Protein AF-A0A1M5BMM5-F1 (afdb_monomer_lite)

Foldseek 3Di:
DADPPVLVVLQPDPQVVLVVLCVVPVVLADVQFKDFDDPVRVVVNCVVVPDDPPDDDPGTHMDGDLVNLVSVCVRDPDPSNVVSSVVVNVVVVVVVVVVVVVVVVVVVVVVVVVVVVVVD

Sequence (120 aa):
MSCLILILQLYQVETKNLKRAVKRNIDRFPPDFMFEMTADEWEMLRCNFGTSNWGGIRYMPFVFTEQGIAQLSSVLNSPLAIQVNISIIRAFVTQRKYALGYAELNNKLEAFMINQYAIQ

pLDDT: mean 70.82, std 14.74, range [27.03, 89.81]

Structure (mmCIF, N/CA/C/O backbone):
data_AF-A0A1M5BMM5-F1
#
_entry.id   AF-A0A1M5BMM5-F1
#
loop_
_atom_site.group_PDB
_atom_site.id
_atom_site.type_symbol
_atom_site.label_atom_id
_atom_site.label_alt_id
_atom_site.label_comp_id
_atom_site.label_asym_id
_atom_site.label_entity_id
_atom_site.label_seq_id
_atom_site.pdbx_PDB_ins_code
_atom_site.Cartn_x
_atom_site.Cartn_y
_atom_site.Cartn_z
_atom_site.occupancy
_atom_site.B_iso_or_equiv
_atom_site.auth_seq_id
_atom_site.auth_comp_id
_atom_site.auth_asym_id
_atom_site.auth_atom_id
_atom_site.pdbx_PDB_model_num
ATOM 1 N N . MET A 1 1 ? -11.015 8.996 -12.776 1.00 32.75 1 MET A N 1
ATOM 2 C CA . MET A 1 1 ? -10.100 7.887 -12.430 1.00 32.75 1 MET A CA 1
ATOM 3 C C . MET A 1 1 ? -8.902 7.938 -13.381 1.00 32.75 1 MET A C 1
ATOM 5 O O . MET A 1 1 ? -8.726 7.055 -14.197 1.00 32.75 1 MET A O 1
ATOM 9 N N . SER A 1 2 ? -8.210 9.066 -13.546 1.00 27.03 2 SER A N 1
ATOM 10 C CA . SER A 1 2 ? -7.321 9.759 -12.591 1.00 27.03 2 SER A CA 1
ATOM 11 C C . SER A 1 2 ? -6.114 8.882 -12.233 1.00 27.03 2 SER A C 1
ATOM 13 O O . SER A 1 2 ? -6.297 7.882 -11.550 1.00 27.03 2 SER A O 1
ATOM 15 N N . CYS A 1 3 ? -4.923 9.250 -12.732 1.00 35.19 3 CYS A N 1
ATOM 16 C CA . CYS A 1 3 ? -3.655 8.509 -12.660 1.00 35.19 3 CYS A CA 1
ATOM 17 C C . CYS A 1 3 ? -3.520 7.560 -11.477 1.00 35.19 3 CYS A C 1
ATOM 19 O O . CYS A 1 3 ? -3.297 7.983 -10.341 1.00 35.19 3 CYS A O 1
ATOM 21 N N . LEU A 1 4 ? -3.460 6.270 -11.779 1.00 37.38 4 LEU A N 1
ATOM 22 C CA . LEU A 1 4 ? -3.001 5.231 -10.863 1.00 37.38 4 LEU A CA 1
ATOM 23 C C . LEU A 1 4 ? -1.458 5.245 -10.712 1.00 37.38 4 LEU A C 1
ATOM 25 O O . LEU A 1 4 ? -0.810 4.208 -10.672 1.00 37.38 4 LEU A O 1
ATOM 29 N N . ILE A 1 5 ? -0.854 6.438 -10.612 1.00 40.41 5 ILE A N 1
ATOM 30 C CA . ILE A 1 5 ? 0.544 6.648 -10.177 1.00 40.41 5 ILE A CA 1
ATOM 31 C C . ILE A 1 5 ? 0.615 6.845 -8.649 1.00 40.41 5 ILE A C 1
ATOM 33 O O . ILE A 1 5 ? 1.688 6.766 -8.050 1.00 40.41 5 ILE A O 1
ATOM 37 N N . LEU A 1 6 ? -0.533 7.033 -7.986 1.00 42.06 6 LEU A N 1
ATOM 38 C CA . LEU A 1 6 ? -0.594 7.477 -6.593 1.00 42.06 6 LEU A CA 1
ATOM 39 C C . LEU A 1 6 ? 0.118 6.538 -5.606 1.00 42.06 6 LEU A C 1
ATOM 41 O O . LEU A 1 6 ? 0.692 6.994 -4.621 1.00 42.06 6 LEU A O 1
ATOM 45 N N . ILE A 1 7 ? 0.136 5.234 -5.880 1.00 50.44 7 ILE A N 1
ATOM 46 C CA . ILE A 1 7 ? 0.717 4.260 -4.954 1.00 50.44 7 ILE A CA 1
ATOM 47 C C . ILE A 1 7 ? 2.255 4.357 -4.946 1.00 50.44 7 ILE A C 1
ATOM 49 O O . ILE A 1 7 ? 2.863 4.311 -3.882 1.00 50.44 7 ILE A O 1
ATOM 53 N N . LEU A 1 8 ? 2.906 4.579 -6.096 1.00 47.53 8 LEU A N 1
ATOM 54 C CA . LEU A 1 8 ? 4.375 4.627 -6.190 1.00 47.53 8 LEU A CA 1
ATOM 55 C C . LEU A 1 8 ? 4.990 5.854 -5.497 1.00 47.53 8 LEU A C 1
ATOM 57 O O . LEU A 1 8 ? 6.056 5.734 -4.895 1.00 47.53 8 LEU A O 1
ATOM 61 N N . GLN A 1 9 ? 4.330 7.016 -5.555 1.00 48.56 9 GLN A N 1
ATOM 62 C CA . GLN A 1 9 ? 4.791 8.221 -4.848 1.00 48.56 9 GLN A CA 1
ATOM 63 C C . GLN A 1 9 ? 4.650 8.096 -3.328 1.00 48.56 9 GLN A C 1
ATOM 65 O O . GLN A 1 9 ? 5.485 8.629 -2.599 1.00 48.56 9 GLN A O 1
ATOM 70 N N . LEU A 1 10 ? 3.640 7.361 -2.847 1.00 50.19 10 LEU A N 1
ATOM 71 C CA . LEU A 1 10 ? 3.434 7.131 -1.415 1.00 50.19 10 LEU A CA 1
ATOM 72 C C . LEU A 1 10 ? 4.572 6.318 -0.788 1.00 50.19 10 LEU A C 1
ATOM 74 O O . LEU A 1 10 ? 4.912 6.545 0.369 1.00 50.19 10 LEU A O 1
ATOM 78 N N . TYR A 1 11 ? 5.191 5.407 -1.544 1.00 52.22 11 TYR A N 1
ATOM 79 C CA . TYR A 1 11 ? 6.194 4.491 -1.006 1.00 52.22 11 TYR A CA 1
ATOM 80 C C . TYR A 1 11 ? 7.552 5.117 -0.691 1.00 52.22 11 TYR A C 1
ATOM 82 O O . TYR A 1 11 ? 8.247 4.575 0.162 1.00 52.22 11 TYR A O 1
ATOM 90 N N . GLN A 1 12 ? 7.968 6.205 -1.352 1.00 51.03 12 GLN A N 1
ATOM 91 C CA . GLN A 1 12 ? 9.364 6.699 -1.312 1.00 51.03 12 GLN A CA 1
ATOM 92 C C . GLN A 1 12 ? 10.429 5.585 -1.487 1.00 51.03 12 GLN A C 1
ATOM 94 O O . GLN A 1 12 ? 11.603 5.770 -1.177 1.00 51.03 12 GLN A O 1
ATOM 99 N N . VAL A 1 13 ? 10.037 4.407 -1.983 1.00 54.41 13 VAL A N 1
ATOM 100 C CA . VAL A 1 13 ? 10.926 3.285 -2.268 1.00 54.41 13 VAL A CA 1
ATOM 101 C C . VAL A 1 13 ? 11.230 3.340 -3.753 1.00 54.41 13 VAL A C 1
ATOM 103 O O . VAL A 1 13 ? 10.328 3.526 -4.570 1.00 54.41 13 VAL A O 1
ATOM 106 N N . GLU A 1 14 ? 12.495 3.143 -4.122 1.00 59.28 14 GLU A N 1
ATOM 107 C CA . GLU A 1 14 ? 12.873 3.012 -5.526 1.00 59.28 14 GLU A CA 1
ATOM 108 C C . GLU A 1 14 ? 11.996 1.955 -6.216 1.00 59.28 14 GLU A C 1
ATOM 110 O O . GLU A 1 14 ? 11.971 0.779 -5.833 1.00 59.28 14 GLU A O 1
ATOM 115 N N . THR A 1 15 ? 11.306 2.371 -7.277 1.00 62.66 15 THR A N 1
ATOM 116 C CA . THR A 1 15 ? 10.372 1.554 -8.075 1.00 62.66 15 THR A CA 1
ATOM 117 C C . THR A 1 15 ? 10.998 0.243 -8.555 1.00 62.66 15 THR A C 1
ATOM 119 O O . THR A 1 15 ? 10.345 -0.800 -8.637 1.00 62.66 15 THR A O 1
ATOM 122 N N . LYS A 1 16 ? 12.311 0.271 -8.796 1.00 67.06 16 LYS A N 1
ATOM 123 C CA . LYS A 1 16 ? 13.131 -0.881 -9.168 1.00 67.06 16 LYS A CA 1
ATOM 124 C C . LYS A 1 16 ? 13.216 -1.936 -8.059 1.00 67.06 16 LYS A C 1
ATOM 126 O O . LYS A 1 16 ? 13.141 -3.129 -8.357 1.00 67.06 16 LYS A O 1
ATOM 131 N N . ASN A 1 17 ? 13.350 -1.522 -6.800 1.00 73.88 17 ASN A N 1
ATOM 132 C CA . ASN A 1 17 ? 13.469 -2.436 -5.662 1.00 73.88 17 ASN A CA 1
ATOM 133 C C . ASN A 1 17 ? 12.127 -3.093 -5.346 1.00 73.88 17 ASN A C 1
ATOM 135 O O . ASN A 1 17 ? 12.089 -4.306 -5.146 1.00 73.88 17 ASN A O 1
ATOM 139 N N . LEU A 1 18 ? 11.032 -2.330 -5.418 1.00 76.00 18 LEU A N 1
ATOM 140 C CA . LEU A 1 18 ? 9.675 -2.861 -5.292 1.00 76.00 18 LEU A CA 1
ATOM 141 C C . LEU A 1 18 ? 9.392 -3.919 -6.368 1.00 76.00 18 LEU A C 1
ATOM 143 O O . LEU A 1 18 ? 9.064 -5.059 -6.044 1.00 76.00 18 LEU A O 1
ATOM 147 N N . LYS A 1 19 ? 9.615 -3.584 -7.649 1.00 79.56 19 LYS A N 1
ATOM 148 C CA . LYS A 1 19 ? 9.394 -4.520 -8.763 1.00 79.56 19 LYS A CA 1
ATOM 149 C C . LYS A 1 19 ? 10.249 -5.783 -8.623 1.00 79.56 19 LYS A C 1
ATOM 151 O O . LYS A 1 19 ? 9.772 -6.887 -8.882 1.00 79.56 19 LYS A O 1
ATOM 156 N N . ARG A 1 20 ? 11.503 -5.648 -8.177 1.00 83.56 20 ARG A N 1
ATOM 157 C CA . ARG A 1 20 ? 12.401 -6.787 -7.929 1.00 83.56 20 ARG A CA 1
ATOM 158 C C . ARG A 1 20 ? 11.928 -7.662 -6.767 1.00 83.56 20 ARG A C 1
ATOM 160 O O . ARG A 1 20 ? 12.025 -8.881 -6.864 1.00 83.56 20 ARG A O 1
ATOM 167 N N . ALA A 1 21 ? 11.450 -7.061 -5.681 1.00 84.25 21 ALA A N 1
ATOM 168 C CA . ALA A 1 21 ? 10.979 -7.785 -4.506 1.00 84.25 21 ALA A CA 1
ATOM 169 C C . ALA A 1 21 ? 9.693 -8.573 -4.801 1.00 84.25 21 ALA A C 1
ATOM 171 O O . ALA A 1 21 ? 9.597 -9.736 -4.417 1.00 84.25 21 ALA A O 1
ATOM 172 N N . VAL A 1 22 ? 8.771 -7.980 -5.565 1.00 85.31 22 VAL A N 1
ATOM 173 C CA . VAL A 1 22 ? 7.544 -8.637 -6.044 1.00 85.31 22 VAL A CA 1
ATOM 174 C C . VAL A 1 22 ? 7.877 -9.805 -6.968 1.00 85.31 22 VAL A C 1
ATOM 176 O O . VAL A 1 22 ? 7.455 -10.924 -6.706 1.00 85.31 22 VAL A O 1
ATOM 179 N N . LYS A 1 23 ? 8.731 -9.597 -7.982 1.00 86.12 23 LYS A N 1
ATOM 180 C CA . LYS A 1 23 ? 9.139 -10.673 -8.906 1.00 86.12 23 LYS A CA 1
ATOM 181 C C . LYS A 1 23 ? 9.814 -11.859 -8.211 1.00 86.12 23 LYS A C 1
ATOM 183 O O . LYS A 1 23 ? 9.683 -12.981 -8.676 1.00 86.12 23 LYS A O 1
ATOM 188 N N . ARG A 1 24 ? 10.538 -11.625 -7.112 1.00 88.62 24 ARG A N 1
ATOM 189 C CA . ARG A 1 24 ? 11.160 -12.692 -6.305 1.00 88.62 24 ARG A CA 1
ATOM 190 C C . ARG A 1 24 ? 10.166 -13.493 -5.468 1.00 88.62 24 ARG A C 1
ATOM 192 O O . ARG A 1 24 ? 10.504 -14.589 -5.051 1.00 88.62 24 ARG A O 1
ATOM 199 N N . ASN A 1 25 ? 8.996 -12.930 -5.188 1.00 89.25 25 ASN A N 1
ATOM 200 C CA . ASN A 1 25 ? 7.975 -13.521 -4.329 1.00 89.25 25 ASN A CA 1
ATOM 201 C C . ASN A 1 25 ? 6.660 -13.697 -5.097 1.00 89.25 25 ASN A C 1
ATOM 203 O O . ASN A 1 25 ? 5.598 -13.571 -4.497 1.00 89.25 25 ASN A O 1
ATOM 207 N N . ILE A 1 26 ? 6.723 -13.934 -6.413 1.00 87.56 26 ILE A N 1
ATOM 208 C CA . ILE A 1 26 ? 5.540 -13.927 -7.283 1.00 87.56 26 ILE A CA 1
ATOM 209 C C . ILE A 1 26 ? 4.490 -14.958 -6.847 1.00 87.56 26 ILE A C 1
ATOM 211 O O . ILE A 1 26 ? 3.303 -14.679 -6.935 1.00 87.56 26 ILE A O 1
ATOM 215 N N . ASP A 1 27 ? 4.916 -16.073 -6.245 1.00 89.81 27 ASP A N 1
ATOM 216 C CA . ASP A 1 27 ? 4.035 -17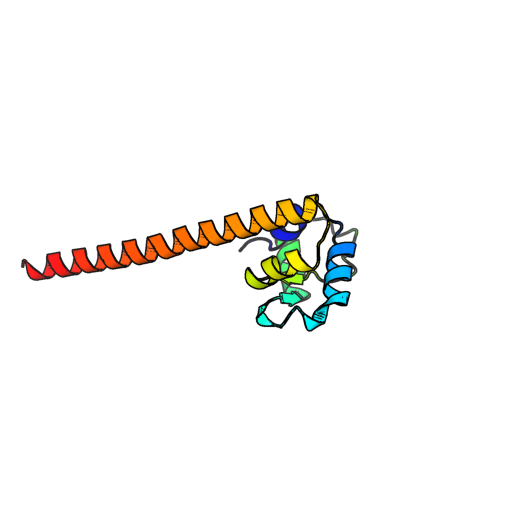.114 -5.694 1.00 89.81 27 ASP A CA 1
ATOM 217 C C . ASP A 1 27 ? 3.106 -16.601 -4.580 1.00 89.81 27 ASP A C 1
ATOM 219 O O . ASP A 1 27 ? 2.083 -17.210 -4.281 1.00 89.81 27 ASP A O 1
ATOM 223 N N . ARG A 1 28 ? 3.447 -15.468 -3.951 1.00 86.69 28 ARG A N 1
ATOM 224 C CA . ARG A 1 28 ? 2.618 -14.811 -2.928 1.00 86.69 28 ARG A CA 1
ATOM 225 C C . ARG A 1 28 ? 1.583 -13.856 -3.519 1.00 86.69 28 ARG A C 1
ATOM 227 O O . ARG A 1 28 ? 0.773 -13.315 -2.774 1.00 86.69 28 ARG A O 1
ATOM 234 N N . PHE A 1 29 ? 1.634 -13.611 -4.823 1.00 87.56 29 PHE A N 1
ATOM 235 C CA . PHE A 1 29 ? 0.816 -12.630 -5.521 1.00 87.56 29 PHE A CA 1
ATOM 236 C C . PHE A 1 29 ? -0.074 -13.328 -6.556 1.00 87.56 29 PHE A C 1
ATOM 238 O O . PHE A 1 29 ? 0.291 -13.405 -7.731 1.00 87.56 29 PHE A O 1
ATOM 245 N N . PRO A 1 30 ? -1.245 -13.844 -6.142 1.00 88.69 30 PRO A N 1
ATOM 246 C CA . PRO A 1 30 ? -2.225 -14.357 -7.088 1.00 88.69 30 PRO A CA 1
ATOM 247 C C . PRO A 1 30 ? -2.749 -13.232 -8.007 1.00 88.69 30 PRO A C 1
ATOM 249 O O . PRO A 1 30 ? -2.628 -12.051 -7.662 1.00 88.69 30 PRO A O 1
ATOM 252 N N . PRO A 1 31 ? -3.381 -13.577 -9.146 1.00 85.44 31 PRO A N 1
ATOM 253 C CA . PRO A 1 31 ? -3.905 -12.599 -10.108 1.00 85.44 31 PRO A CA 1
ATOM 254 C C . PRO A 1 31 ? -4.884 -11.582 -9.499 1.00 85.44 31 PRO A C 1
ATOM 256 O O . PRO A 1 31 ? -4.940 -10.435 -9.929 1.00 85.44 31 PRO A O 1
ATOM 259 N N . ASP A 1 32 ? -5.609 -11.973 -8.450 1.00 86.19 32 ASP A N 1
ATOM 260 C CA . ASP A 1 32 ? -6.569 -11.104 -7.757 1.00 86.19 32 ASP A CA 1
ATOM 261 C C . ASP A 1 32 ? -5.894 -10.050 -6.858 1.00 86.19 32 ASP A C 1
ATOM 263 O O . ASP A 1 32 ? -6.533 -9.115 -6.372 1.00 86.19 32 ASP A O 1
ATOM 267 N N . PHE A 1 33 ? -4.600 -10.208 -6.568 1.00 83.19 33 PHE A N 1
ATOM 268 C CA . PHE A 1 33 ? -3.858 -9.326 -5.662 1.00 83.19 33 PHE A CA 1
ATOM 269 C C . PHE A 1 33 ? -3.080 -8.259 -6.425 1.00 83.19 33 PHE A C 1
ATOM 271 O O . PHE A 1 33 ? -2.859 -7.157 -5.914 1.00 83.19 33 PHE A O 1
ATOM 278 N N . MET A 1 34 ? -2.657 -8.580 -7.645 1.00 83.69 34 MET A N 1
ATOM 279 C CA . MET A 1 34 ? -1.969 -7.644 -8.517 1.00 83.69 34 MET A CA 1
ATOM 280 C C . MET A 1 34 ? -2.101 -8.021 -9.984 1.00 83.69 34 MET A C 1
ATOM 282 O O . MET A 1 34 ? -2.190 -9.192 -10.340 1.00 83.69 34 MET A O 1
ATOM 286 N N . PHE A 1 35 ? -1.972 -7.014 -10.836 1.00 82.50 35 PHE A N 1
ATOM 287 C CA . PHE A 1 35 ? -1.825 -7.194 -12.272 1.00 82.50 35 PHE A CA 1
ATOM 288 C C . PHE A 1 35 ? -0.825 -6.182 -12.837 1.00 82.50 35 PHE A C 1
ATOM 290 O O . PHE A 1 35 ? -0.549 -5.139 -12.237 1.00 82.50 35 PHE A O 1
ATOM 297 N N . GLU A 1 36 ? -0.219 -6.514 -13.974 1.00 80.19 36 GLU A N 1
ATOM 298 C CA . GLU A 1 36 ? 0.609 -5.570 -14.726 1.00 80.19 36 GLU A CA 1
ATOM 299 C C . GLU A 1 36 ? -0.305 -4.738 -15.625 1.00 80.19 36 GLU A C 1
ATOM 301 O O . GLU A 1 36 ? -1.203 -5.277 -16.267 1.00 80.19 36 GLU A O 1
ATOM 306 N N . MET A 1 37 ? -0.100 -3.424 -15.630 1.00 76.62 37 MET A N 1
ATOM 307 C CA . MET A 1 37 ? -0.864 -2.521 -16.489 1.00 76.62 37 MET A CA 1
ATOM 308 C C . MET A 1 37 ? -0.568 -2.823 -17.963 1.00 76.62 37 MET A C 1
ATOM 310 O O . MET A 1 37 ? 0.517 -3.299 -18.287 1.00 76.62 37 MET A O 1
ATOM 314 N N . THR A 1 38 ? -1.490 -2.552 -18.877 1.00 78.81 38 THR A N 1
ATOM 315 C CA . THR A 1 38 ? -1.202 -2.664 -20.316 1.00 78.81 38 THR A CA 1
ATOM 316 C C . THR A 1 38 ? -0.491 -1.414 -20.841 1.00 78.81 38 THR A C 1
ATOM 318 O O . THR A 1 38 ? -0.500 -0.354 -20.210 1.00 78.81 38 THR A O 1
ATOM 321 N N . ALA A 1 39 ? 0.160 -1.527 -22.005 1.00 74.69 39 ALA A N 1
ATOM 322 C CA . ALA A 1 39 ? 0.846 -0.393 -22.626 1.00 74.69 39 ALA A CA 1
ATOM 323 C C . ALA A 1 39 ? -0.115 0.749 -22.973 1.00 74.69 39 ALA A C 1
ATOM 325 O O . ALA A 1 39 ? 0.213 1.908 -22.714 1.00 74.69 39 ALA A O 1
ATOM 326 N N . ASP A 1 40 ? -1.306 0.401 -23.453 1.00 71.88 40 ASP A N 1
ATOM 327 C CA . ASP A 1 40 ? -2.344 1.353 -23.839 1.00 71.88 40 ASP A CA 1
ATOM 328 C C . ASP A 1 40 ? -2.921 2.078 -22.613 1.00 71.88 40 ASP A C 1
ATOM 330 O O . ASP A 1 40 ? -3.012 3.306 -22.599 1.00 71.88 40 ASP A O 1
ATOM 334 N N . GLU A 1 41 ? -3.229 1.345 -21.532 1.00 67.38 41 GLU A N 1
ATOM 335 C CA . GLU A 1 41 ? -3.662 1.939 -20.257 1.00 67.38 41 GLU A CA 1
ATOM 336 C C . GLU A 1 41 ? -2.603 2.897 -19.702 1.00 67.38 41 GLU A C 1
ATOM 338 O O . GLU A 1 41 ? -2.918 3.993 -19.231 1.00 67.38 41 GLU A O 1
ATOM 343 N N . TRP A 1 42 ? -1.330 2.510 -19.787 1.00 69.31 42 TRP A N 1
ATOM 344 C CA . TRP A 1 42 ? -0.219 3.326 -19.318 1.00 69.31 42 TRP A CA 1
ATOM 345 C C . TRP A 1 42 ? -0.002 4.586 -20.167 1.00 69.31 42 TRP A C 1
ATOM 347 O O . TRP A 1 42 ? 0.301 5.658 -19.635 1.00 69.31 42 TRP A O 1
ATOM 357 N N . GLU A 1 43 ? -0.131 4.487 -21.487 1.00 66.50 43 GLU A N 1
ATOM 358 C CA . GLU A 1 43 ? -0.045 5.631 -22.395 1.00 66.50 43 GLU A CA 1
ATOM 359 C C . GLU A 1 43 ? -1.191 6.619 -22.163 1.00 66.50 43 GLU A C 1
ATOM 361 O O . GLU A 1 43 ? -0.937 7.812 -21.985 1.00 66.50 43 GLU A O 1
ATOM 366 N N . MET A 1 44 ? -2.419 6.123 -22.002 1.00 63.72 44 MET A N 1
ATOM 367 C CA . MET A 1 44 ? -3.580 6.946 -21.665 1.00 63.72 44 MET A CA 1
ATOM 368 C C . MET A 1 44 ? -3.397 7.697 -20.333 1.00 63.72 44 MET A C 1
ATOM 370 O O . MET A 1 44 ? -3.692 8.892 -20.243 1.00 63.72 44 MET A O 1
ATOM 374 N N . LEU A 1 45 ? -2.863 7.036 -19.297 1.00 60.91 45 LEU A N 1
ATOM 375 C CA . LEU A 1 45 ? -2.587 7.672 -18.001 1.00 60.91 45 LEU A CA 1
ATOM 376 C C . LEU A 1 45 ? -1.477 8.732 -18.093 1.00 60.91 45 LEU A C 1
ATOM 378 O O . LEU A 1 45 ? -1.612 9.803 -17.498 1.00 60.91 45 LEU A O 1
ATOM 382 N N . ARG A 1 46 ? -0.407 8.472 -18.861 1.00 55.69 46 ARG A N 1
ATOM 383 C CA . ARG A 1 46 ? 0.691 9.433 -19.088 1.00 55.69 46 ARG A CA 1
ATOM 384 C C . ARG A 1 46 ? 0.223 10.692 -19.809 1.00 55.69 46 ARG A C 1
ATOM 386 O O . ARG A 1 46 ? 0.559 11.796 -19.378 1.00 55.69 46 ARG A O 1
ATOM 393 N N . CYS A 1 47 ? -0.563 10.538 -20.873 1.00 50.47 47 CYS A N 1
ATOM 394 C CA . CYS A 1 47 ? -1.073 11.658 -21.663 1.00 50.47 47 CYS A CA 1
ATOM 395 C C . CYS A 1 47 ? -1.962 12.596 -20.836 1.00 50.47 47 CYS A C 1
ATOM 397 O O . CYS A 1 47 ? -1.924 13.807 -21.035 1.00 50.47 47 CYS A O 1
ATOM 399 N N . ASN A 1 48 ? -2.692 12.066 -19.852 1.00 51.44 48 ASN A N 1
ATOM 400 C CA . ASN A 1 48 ? -3.556 12.867 -18.986 1.00 51.44 48 ASN A CA 1
ATOM 401 C C . ASN A 1 48 ? -2.802 13.634 -17.873 1.00 51.44 48 ASN A C 1
ATOM 403 O O . ASN A 1 48 ? -3.404 14.460 -17.194 1.00 51.44 48 ASN A O 1
ATOM 407 N N . PHE A 1 49 ? -1.507 13.360 -17.657 1.00 50.88 49 PHE A N 1
ATOM 408 C CA . PHE A 1 49 ? -0.685 13.973 -16.596 1.00 50.88 49 PHE A CA 1
ATOM 409 C C . PHE A 1 49 ? 0.480 14.831 -17.108 1.00 50.88 49 PHE A C 1
ATOM 411 O O . PHE A 1 49 ? 1.270 15.313 -16.300 1.00 50.88 49 PHE A O 1
ATOM 418 N N . GLY A 1 50 ? 0.587 15.048 -18.426 1.00 44.53 50 GLY A N 1
ATOM 419 C CA . GLY A 1 50 ? 1.508 16.033 -19.005 1.00 44.53 50 GLY A C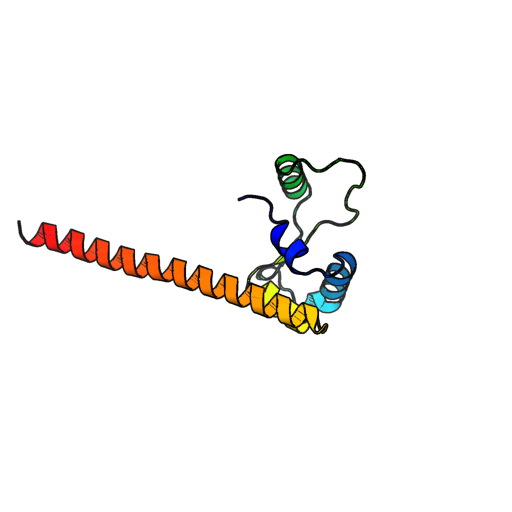A 1
ATOM 420 C C . GLY A 1 50 ? 2.968 15.854 -18.571 1.00 44.53 50 GLY A C 1
ATOM 421 O O . GLY A 1 50 ? 3.610 16.813 -18.153 1.00 44.53 50 GLY A O 1
ATOM 422 N N . THR A 1 51 ? 3.496 14.628 -18.620 1.00 46.59 51 THR A N 1
ATOM 423 C CA . THR A 1 51 ? 4.912 14.345 -18.317 1.00 46.59 51 THR A CA 1
ATOM 424 C C . THR A 1 51 ? 5.727 14.206 -19.603 1.00 46.59 51 THR A C 1
ATOM 426 O O . THR A 1 51 ? 5.248 13.676 -20.602 1.00 46.59 51 THR A O 1
ATOM 429 N N . SER A 1 52 ? 6.956 14.732 -19.602 1.00 44.12 52 SER A N 1
ATOM 430 C CA . SER A 1 52 ? 7.818 14.799 -20.785 1.00 44.12 52 SER A CA 1
ATOM 431 C C . SER A 1 52 ? 8.190 13.410 -21.332 1.00 44.12 52 SER A C 1
ATOM 433 O O . SER A 1 52 ? 8.481 12.478 -20.586 1.00 44.12 52 SER A O 1
ATOM 435 N N . ASN A 1 53 ? 8.242 13.286 -22.665 1.00 50.53 53 ASN A N 1
ATOM 436 C CA . ASN A 1 53 ? 8.554 12.046 -23.399 1.00 50.53 53 ASN A CA 1
ATOM 437 C C . ASN A 1 53 ? 10.006 11.543 -23.242 1.00 50.53 53 ASN A C 1
ATOM 439 O O . ASN A 1 53 ? 10.373 10.508 -23.802 1.00 50.53 53 ASN A O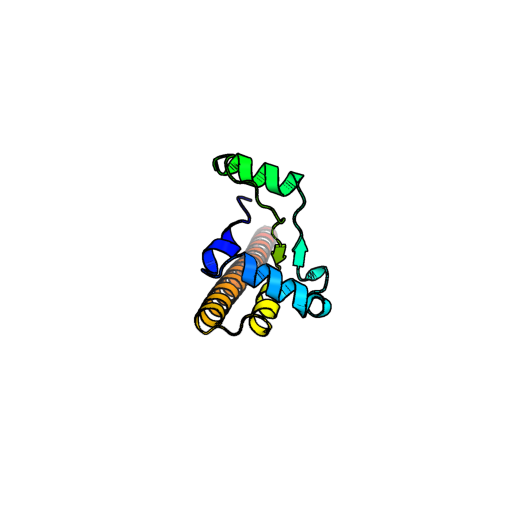 1
ATOM 443 N N . TRP A 1 54 ? 10.864 12.269 -22.525 1.00 42.50 54 TRP A N 1
ATOM 444 C CA . TRP A 1 54 ? 12.311 12.061 -22.545 1.00 42.50 54 TRP A CA 1
ATOM 445 C C . TRP A 1 54 ? 12.764 11.141 -21.405 1.00 42.50 54 TRP A C 1
ATOM 447 O O . TRP A 1 54 ? 13.391 11.555 -20.437 1.00 42.50 54 TRP A O 1
ATOM 457 N N . GLY A 1 55 ? 12.380 9.868 -21.507 1.00 54.09 55 GLY A N 1
ATOM 458 C CA . GLY A 1 55 ? 12.729 8.842 -20.522 1.00 54.09 55 GLY A CA 1
ATOM 459 C C . GLY A 1 55 ? 11.643 7.786 -20.379 1.00 54.09 55 GLY A C 1
ATOM 460 O O . GLY A 1 55 ? 11.021 7.671 -19.327 1.00 54.09 55 GLY A O 1
ATOM 461 N N . GLY A 1 56 ? 11.384 7.025 -21.445 1.00 59.47 56 GLY A N 1
ATOM 462 C CA . GLY A 1 56 ? 10.425 5.921 -21.404 1.00 59.47 56 GLY A CA 1
ATOM 463 C C . GLY A 1 56 ? 10.739 4.932 -20.275 1.00 59.47 56 GLY A C 1
ATOM 464 O O . GLY A 1 56 ? 11.898 4.590 -20.023 1.00 59.47 56 GLY A O 1
ATOM 465 N N . ILE A 1 57 ? 9.703 4.458 -19.583 1.00 56.97 57 ILE A N 1
ATOM 466 C CA . ILE A 1 57 ? 9.868 3.454 -18.531 1.00 56.97 57 ILE A CA 1
ATOM 467 C C . ILE A 1 57 ? 10.237 2.119 -19.187 1.00 56.97 57 ILE A C 1
ATOM 469 O O . ILE A 1 57 ? 9.507 1.616 -20.032 1.00 56.97 57 ILE A O 1
ATOM 473 N N . ARG A 1 58 ? 11.357 1.510 -18.773 1.00 62.75 58 ARG A N 1
ATOM 474 C CA . ARG A 1 58 ? 11.801 0.189 -19.275 1.00 62.75 58 ARG A CA 1
ATOM 475 C C . ARG A 1 58 ? 10.908 -0.981 -18.837 1.00 62.75 58 ARG A C 1
ATOM 477 O O . ARG A 1 58 ? 11.102 -2.097 -19.302 1.00 62.75 58 ARG A O 1
ATOM 484 N N . TYR A 1 59 ? 9.988 -0.751 -17.903 1.00 62.28 59 TYR A N 1
ATOM 485 C CA . TYR A 1 59 ? 9.192 -1.781 -17.248 1.00 62.28 59 TYR A CA 1
ATOM 486 C C . TYR A 1 59 ? 7.819 -1.237 -16.864 1.00 62.28 59 TYR A C 1
ATOM 488 O O . TYR A 1 59 ? 7.735 -0.248 -16.146 1.00 62.28 59 TYR A O 1
ATOM 496 N N . MET A 1 60 ? 6.761 -1.934 -17.257 1.00 73.56 60 MET A N 1
ATOM 497 C CA . MET A 1 60 ? 5.389 -1.545 -16.939 1.00 73.56 60 MET A CA 1
ATOM 498 C C . MET A 1 60 ? 5.119 -1.571 -15.418 1.00 73.56 60 MET A C 1
ATOM 500 O O . MET A 1 60 ? 5.686 -2.422 -14.718 1.00 73.56 60 MET A O 1
ATOM 504 N N . PRO A 1 61 ? 4.342 -0.634 -14.851 1.00 72.00 61 PRO A N 1
ATOM 505 C CA . PRO A 1 61 ? 4.034 -0.653 -13.426 1.00 72.00 61 PRO A CA 1
ATOM 506 C C . PRO A 1 61 ? 3.053 -1.781 -13.071 1.00 72.00 61 PRO A C 1
ATOM 508 O O . PRO A 1 61 ? 2.218 -2.184 -13.879 1.00 72.00 61 PRO A O 1
ATOM 511 N N . PHE A 1 62 ? 3.157 -2.270 -11.834 1.00 77.31 62 PHE A N 1
ATOM 512 C CA . PHE A 1 62 ? 2.169 -3.174 -11.245 1.00 77.31 62 PHE A CA 1
ATOM 513 C C . PHE A 1 62 ? 1.093 -2.373 -10.515 1.00 77.31 62 PHE A C 1
ATOM 515 O O . PHE A 1 62 ? 1.403 -1.400 -9.821 1.00 77.31 62 PHE A O 1
ATOM 522 N N . VAL A 1 63 ? -0.150 -2.820 -10.643 1.00 77.69 63 VAL A N 1
ATOM 523 C CA . VAL A 1 63 ? -1.297 -2.349 -9.870 1.00 77.69 63 VAL A CA 1
ATOM 524 C C . VAL A 1 63 ? -1.592 -3.382 -8.792 1.00 77.69 63 VAL A C 1
ATOM 526 O O . VAL A 1 63 ? -1.580 -4.579 -9.066 1.00 77.69 63 VAL A O 1
ATOM 529 N N . PHE A 1 64 ? -1.844 -2.917 -7.569 1.00 79.56 64 PHE A N 1
ATOM 530 C CA . PHE A 1 64 ? -2.118 -3.767 -6.412 1.00 79.56 64 PHE A CA 1
ATOM 531 C C . PHE A 1 64 ? -3.508 -3.474 -5.858 1.00 79.56 64 PHE A C 1
ATOM 533 O O . PHE A 1 64 ? -3.924 -2.316 -5.796 1.00 79.56 64 PHE A O 1
ATOM 540 N N . THR A 1 65 ? -4.197 -4.522 -5.419 1.00 80.94 65 THR A N 1
ATOM 541 C CA . THR A 1 65 ? -5.436 -4.407 -4.640 1.00 80.94 65 THR A CA 1
ATOM 542 C C . THR A 1 65 ? -5.122 -4.164 -3.161 1.00 80.94 65 THR A C 1
ATOM 544 O O . THR A 1 65 ? -3.960 -4.189 -2.754 1.00 80.94 65 THR A O 1
ATOM 547 N N . GLU A 1 66 ? -6.137 -3.946 -2.321 1.00 77.19 66 GLU A N 1
ATOM 548 C CA . GLU A 1 66 ? -5.951 -3.809 -0.865 1.00 77.19 66 GLU A CA 1
ATOM 549 C C . GLU A 1 66 ? -5.216 -5.028 -0.278 1.00 77.19 66 GLU A C 1
ATOM 551 O O . GLU A 1 66 ? -4.281 -4.897 0.513 1.00 77.19 66 GLU A O 1
ATOM 556 N N . GLN A 1 67 ? -5.593 -6.217 -0.741 1.00 82.25 67 GLN A N 1
ATOM 557 C CA . GLN A 1 67 ? -5.000 -7.495 -0.377 1.00 82.25 67 GLN A CA 1
ATOM 558 C C . GLN A 1 67 ? -3.562 -7.597 -0.897 1.00 82.25 67 GLN A C 1
ATOM 560 O O . GLN A 1 67 ? -2.670 -8.016 -0.162 1.00 82.25 67 GLN A O 1
ATOM 565 N N . GLY A 1 68 ? -3.302 -7.138 -2.126 1.00 85.38 68 GLY A N 1
ATOM 566 C CA . GLY A 1 68 ? -1.946 -7.047 -2.671 1.00 85.38 68 GLY A CA 1
ATOM 567 C C . GLY A 1 68 ? -1.041 -6.098 -1.883 1.00 85.38 68 GLY A C 1
ATOM 568 O O . GLY A 1 68 ? 0.118 -6.420 -1.625 1.00 85.38 68 GLY A O 1
ATOM 569 N N . ILE A 1 69 ? -1.569 -4.960 -1.432 1.00 80.94 69 ILE A N 1
ATOM 570 C CA . ILE A 1 69 ? -0.856 -3.999 -0.579 1.00 80.94 69 ILE A CA 1
ATOM 571 C C . ILE A 1 69 ? -0.566 -4.598 0.800 1.00 80.94 69 ILE A C 1
ATOM 573 O O . ILE A 1 69 ? 0.541 -4.450 1.318 1.00 80.94 69 ILE A O 1
ATOM 577 N N . ALA A 1 70 ? -1.518 -5.329 1.380 1.00 82.88 70 ALA A N 1
ATOM 578 C CA . ALA A 1 70 ? -1.266 -6.092 2.596 1.00 82.88 70 ALA A CA 1
ATOM 579 C C . ALA A 1 70 ? -0.166 -7.144 2.367 1.00 82.88 70 ALA A C 1
ATOM 581 O O . ALA A 1 70 ? 0.741 -7.280 3.181 1.00 82.88 70 ALA A O 1
ATOM 582 N N . GLN A 1 71 ? -0.153 -7.821 1.218 1.00 86.62 71 GLN A N 1
ATOM 583 C CA . GLN A 1 71 ? 0.901 -8.780 0.893 1.00 86.62 71 GLN A CA 1
ATOM 584 C C . GLN A 1 71 ? 2.280 -8.114 0.746 1.00 86.62 71 GLN A C 1
ATOM 586 O O . GLN A 1 71 ? 3.290 -8.698 1.159 1.00 86.62 71 GLN A O 1
ATOM 591 N N . LEU A 1 72 ? 2.343 -6.879 0.231 1.00 84.06 72 LEU A N 1
ATOM 592 C CA . LEU A 1 72 ? 3.581 -6.095 0.158 1.00 84.06 72 LEU A CA 1
ATOM 593 C C . LEU A 1 72 ? 4.210 -5.865 1.537 1.00 84.06 72 LEU A C 1
ATOM 595 O O . LEU A 1 72 ? 5.437 -5.791 1.617 1.00 84.06 72 LEU A O 1
ATOM 599 N N . SER A 1 73 ? 3.434 -5.826 2.626 1.00 80.50 73 SER A N 1
ATOM 600 C CA . SER A 1 73 ? 3.992 -5.687 3.978 1.00 80.50 73 SER A CA 1
ATOM 601 C C . SER A 1 73 ? 4.824 -6.894 4.415 1.00 80.50 73 SER A C 1
ATOM 603 O O . SER A 1 73 ? 5.704 -6.747 5.253 1.00 80.50 73 SER A O 1
ATOM 605 N N . SER A 1 74 ? 4.584 -8.075 3.834 1.00 82.50 74 SER A N 1
ATOM 606 C CA . SER A 1 74 ? 5.389 -9.281 4.088 1.00 82.50 74 SER A CA 1
ATOM 607 C C . SER A 1 74 ? 6.691 -9.331 3.281 1.00 82.50 74 SER A C 1
ATOM 609 O O . SER A 1 74 ? 7.578 -10.136 3.567 1.00 82.50 74 SER A O 1
ATOM 611 N N . VAL A 1 75 ? 6.777 -8.519 2.225 1.00 84.62 75 VAL A N 1
ATOM 612 C CA . VAL A 1 75 ? 7.884 -8.511 1.261 1.00 84.62 75 VAL A CA 1
ATOM 613 C C . VAL A 1 75 ? 8.813 -7.321 1.516 1.00 84.62 75 VAL A C 1
ATOM 615 O O . VAL A 1 75 ? 10.029 -7.430 1.355 1.00 84.62 75 VAL A O 1
ATOM 618 N N . LEU A 1 76 ? 8.253 -6.180 1.921 1.00 82.19 76 LEU A N 1
ATOM 619 C CA . LEU A 1 76 ? 8.984 -4.954 2.212 1.00 82.19 76 LEU A CA 1
ATOM 620 C C . LEU A 1 76 ? 9.308 -4.860 3.709 1.00 82.19 76 LEU A C 1
ATOM 622 O O . LEU A 1 76 ? 8.479 -4.438 4.507 1.00 82.19 76 LEU A O 1
ATOM 626 N N . ASN A 1 77 ? 10.551 -5.178 4.071 1.00 78.94 77 ASN A N 1
ATOM 627 C CA . ASN A 1 77 ? 11.002 -5.226 5.470 1.00 78.94 77 ASN A CA 1
ATOM 628 C C . ASN A 1 77 ? 11.729 -3.954 5.954 1.00 78.94 77 ASN A C 1
ATOM 630 O O . ASN A 1 77 ? 12.342 -3.957 7.017 1.00 78.94 77 ASN A O 1
ATOM 634 N N . SER A 1 78 ? 11.709 -2.865 5.179 1.00 81.94 78 SER A N 1
ATOM 635 C CA . SER A 1 78 ? 12.320 -1.596 5.606 1.00 81.94 78 SER A CA 1
ATOM 636 C C . SER A 1 78 ? 11.421 -0.882 6.627 1.00 81.94 78 SER A C 1
ATOM 638 O O . SER A 1 78 ? 10.215 -0.802 6.380 1.00 81.94 78 SER A O 1
ATOM 640 N N . PRO A 1 79 ? 11.964 -0.290 7.712 1.00 80.62 79 PRO A N 1
ATOM 641 C CA .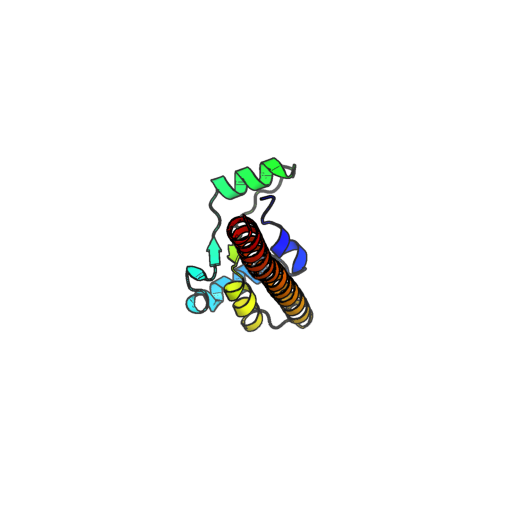 PRO A 1 79 ? 11.178 0.468 8.690 1.00 80.62 79 PRO A CA 1
ATOM 642 C C . PRO A 1 79 ? 10.279 1.539 8.054 1.00 80.62 79 PRO A C 1
ATOM 644 O O . PRO A 1 79 ? 9.115 1.676 8.428 1.00 80.62 79 PRO A O 1
ATOM 647 N N . LEU A 1 80 ? 10.789 2.243 7.035 1.00 79.44 80 LEU A N 1
ATOM 648 C CA . LEU A 1 80 ? 10.026 3.236 6.275 1.00 79.44 80 LEU A CA 1
ATOM 649 C C . LEU A 1 80 ? 8.872 2.591 5.494 1.00 79.44 80 LEU A C 1
ATOM 651 O O . LEU A 1 80 ? 7.740 3.068 5.531 1.00 79.44 80 LEU A O 1
ATOM 655 N N . ALA A 1 81 ? 9.140 1.471 4.820 1.00 75.75 81 ALA A N 1
ATOM 656 C CA . ALA A 1 81 ? 8.139 0.774 4.018 1.00 75.75 81 ALA A CA 1
ATOM 657 C C . ALA A 1 81 ? 7.009 0.189 4.881 1.00 75.75 81 ALA A C 1
ATOM 659 O O . ALA A 1 81 ? 5.850 0.203 4.469 1.00 75.75 81 ALA A O 1
ATOM 660 N N . ILE A 1 82 ? 7.327 -0.269 6.095 1.00 80.25 82 ILE A N 1
ATOM 661 C CA . ILE A 1 82 ? 6.337 -0.741 7.070 1.00 80.25 82 ILE A CA 1
ATOM 662 C C . ILE A 1 82 ? 5.386 0.402 7.459 1.00 80.25 82 ILE A C 1
ATOM 664 O O . ILE A 1 82 ? 4.168 0.229 7.405 1.00 80.25 82 ILE A O 1
ATOM 668 N N . GLN A 1 83 ? 5.914 1.584 7.795 1.00 81.69 83 GLN A N 1
ATOM 669 C CA . GLN A 1 83 ? 5.089 2.741 8.174 1.00 81.69 83 GLN A CA 1
ATOM 670 C C . GLN A 1 83 ? 4.186 3.225 7.035 1.00 81.69 83 GLN A C 1
ATOM 672 O O . GLN A 1 83 ? 3.012 3.544 7.260 1.00 81.69 83 GLN A O 1
ATOM 677 N N . VAL A 1 84 ? 4.710 3.244 5.808 1.00 77.62 84 VAL A N 1
ATOM 678 C CA . VAL A 1 84 ? 3.915 3.603 4.633 1.00 77.62 84 VAL A CA 1
ATOM 679 C C . VAL A 1 84 ? 2.802 2.581 4.397 1.00 77.62 84 VAL A C 1
ATOM 681 O O . VAL A 1 84 ? 1.648 2.976 4.256 1.00 77.62 84 VAL A O 1
ATOM 684 N N . ASN A 1 85 ? 3.105 1.278 4.430 1.00 78.12 85 ASN A N 1
ATOM 685 C CA . ASN A 1 85 ? 2.096 0.224 4.266 1.00 78.12 85 ASN A CA 1
ATOM 686 C C . ASN A 1 85 ? 0.951 0.362 5.277 1.00 78.12 85 ASN A C 1
ATOM 688 O O . ASN A 1 85 ? -0.217 0.297 4.900 1.00 78.12 85 ASN A O 1
ATOM 692 N N . ILE A 1 86 ? 1.274 0.616 6.548 1.00 82.44 86 ILE A N 1
ATOM 693 C CA . ILE A 1 86 ? 0.267 0.830 7.596 1.00 82.44 86 ILE A CA 1
ATOM 694 C C . ILE A 1 86 ? -0.621 2.035 7.262 1.00 82.44 86 ILE A C 1
ATOM 696 O O . ILE A 1 86 ? -1.843 1.954 7.390 1.00 82.44 86 ILE A O 1
ATOM 700 N N . SER A 1 87 ? -0.024 3.147 6.830 1.00 82.56 87 SER A N 1
ATOM 701 C CA . SER A 1 87 ? -0.762 4.362 6.465 1.00 82.56 87 SER A CA 1
ATOM 702 C C . SER A 1 87 ? -1.707 4.126 5.286 1.00 82.56 87 SER A C 1
ATOM 704 O O . SER A 1 87 ? -2.864 4.541 5.330 1.00 82.56 87 SER A O 1
ATOM 706 N N . ILE A 1 88 ? -1.243 3.396 4.271 1.00 78.19 88 ILE A N 1
ATOM 707 C CA . ILE A 1 88 ? -2.031 3.057 3.084 1.00 78.19 88 ILE A CA 1
ATOM 708 C C . ILE A 1 88 ? -3.217 2.158 3.457 1.00 78.19 88 ILE A C 1
ATOM 710 O O . ILE A 1 88 ? -4.357 2.484 3.131 1.00 78.19 88 ILE A O 1
ATOM 714 N N . ILE A 1 89 ? -2.983 1.072 4.202 1.00 78.31 89 ILE A N 1
ATOM 715 C CA . ILE A 1 89 ? -4.053 0.159 4.640 1.00 78.31 89 ILE A CA 1
ATOM 716 C C . ILE A 1 89 ? -5.098 0.917 5.469 1.00 78.31 89 ILE A C 1
ATOM 718 O O . ILE A 1 89 ? -6.298 0.764 5.253 1.00 78.31 89 ILE A O 1
ATOM 722 N N . ARG A 1 90 ? -4.667 1.795 6.385 1.00 83.44 90 ARG A N 1
ATOM 723 C CA . ARG A 1 90 ? -5.585 2.624 7.185 1.00 83.44 90 ARG A CA 1
ATOM 724 C C . ARG A 1 90 ? -6.453 3.535 6.321 1.00 83.44 90 ARG A C 1
ATOM 726 O O . ARG A 1 90 ? -7.640 3.683 6.622 1.00 83.44 90 ARG A O 1
ATOM 733 N N . ALA A 1 91 ? -5.890 4.125 5.269 1.00 81.12 91 ALA A N 1
ATOM 734 C CA . ALA A 1 91 ? -6.641 4.954 4.334 1.00 81.12 91 ALA A CA 1
ATOM 735 C C . ALA A 1 91 ? -7.717 4.134 3.599 1.00 81.12 91 ALA A C 1
ATOM 737 O O . ALA A 1 91 ? -8.880 4.535 3.599 1.00 81.12 91 ALA A O 1
ATOM 738 N N . PHE A 1 92 ? -7.371 2.951 3.079 1.00 73.75 92 PHE A N 1
ATOM 739 C CA . PHE A 1 92 ? -8.326 2.064 2.400 1.00 73.75 92 PHE A CA 1
ATOM 740 C C . PHE A 1 92 ? -9.435 1.553 3.327 1.00 73.75 92 PHE A C 1
ATOM 742 O O . PHE A 1 92 ? -10.615 1.638 2.984 1.00 73.75 92 PHE A O 1
ATOM 749 N N . VAL A 1 93 ? -9.093 1.121 4.545 1.00 79.75 93 VAL A N 1
ATOM 750 C CA . VAL A 1 93 ? -10.084 0.704 5.551 1.00 79.75 93 VAL A CA 1
ATOM 751 C C . VAL A 1 93 ? -11.037 1.852 5.885 1.00 79.75 93 VAL A C 1
ATOM 753 O O . VAL A 1 93 ? -12.244 1.649 6.014 1.00 79.75 93 VAL A O 1
ATOM 756 N N . THR A 1 94 ? -10.511 3.070 6.011 1.00 81.94 94 THR A N 1
ATOM 757 C CA . THR A 1 94 ? -11.313 4.267 6.284 1.00 81.94 94 THR A CA 1
ATOM 758 C C . THR A 1 94 ? -12.243 4.587 5.114 1.00 81.94 94 THR A C 1
ATOM 760 O O . THR A 1 94 ? -13.435 4.803 5.322 1.00 81.94 94 THR A O 1
ATOM 763 N N . GLN A 1 95 ? -11.741 4.531 3.879 1.00 78.06 95 GLN A N 1
ATOM 764 C CA . GLN A 1 95 ? -12.552 4.699 2.674 1.00 78.06 95 GLN A CA 1
ATOM 765 C C . GLN A 1 95 ? -13.688 3.667 2.610 1.00 78.06 95 GLN A C 1
ATOM 767 O O . GLN A 1 95 ? -14.831 4.027 2.330 1.00 78.06 95 GLN A O 1
ATOM 772 N N . ARG A 1 96 ? -13.411 2.399 2.943 1.00 78.88 96 ARG A N 1
ATOM 773 C CA . ARG A 1 96 ? -14.428 1.340 2.978 1.00 78.88 96 ARG A CA 1
ATOM 774 C C . ARG A 1 96 ? -15.483 1.591 4.051 1.00 78.88 96 ARG A C 1
ATOM 776 O O . ARG A 1 96 ? -16.664 1.370 3.804 1.00 78.88 96 ARG A O 1
ATOM 783 N N . LYS A 1 97 ? -15.078 2.073 5.230 1.00 79.06 97 LYS A N 1
ATOM 784 C CA . LYS A 1 97 ? -16.013 2.462 6.298 1.00 79.06 97 LYS A CA 1
ATOM 785 C C . LYS A 1 97 ? -16.953 3.575 5.846 1.00 79.06 97 LYS A C 1
ATOM 787 O O . LYS A 1 97 ? -18.147 3.474 6.099 1.00 79.06 97 LYS A O 1
ATOM 792 N N . TYR A 1 98 ? -16.442 4.582 5.138 1.00 82.88 98 TYR A N 1
ATOM 793 C CA . TYR A 1 98 ? -17.293 5.619 4.556 1.00 82.88 98 TYR A CA 1
ATOM 794 C C . TYR A 1 98 ? -18.259 5.039 3.521 1.00 82.88 98 TYR A C 1
ATOM 796 O O . TYR A 1 98 ? -19.454 5.292 3.614 1.00 82.88 98 TYR A O 1
ATOM 804 N N . ALA A 1 99 ? -17.776 4.205 2.596 1.00 78.31 99 ALA A N 1
ATOM 805 C CA . ALA A 1 99 ? -18.619 3.562 1.586 1.00 78.31 99 ALA A CA 1
ATOM 806 C C . ALA A 1 99 ? -19.757 2.724 2.202 1.00 78.31 99 ALA A C 1
ATOM 808 O O . ALA A 1 99 ? -20.902 2.820 1.769 1.00 78.31 99 ALA A O 1
ATOM 809 N N . LEU A 1 100 ? -19.462 1.945 3.248 1.00 76.94 100 LEU A N 1
ATOM 810 C CA . LEU A 1 100 ? -20.466 1.157 3.969 1.00 76.94 100 LEU A CA 1
ATOM 811 C C . LEU A 1 100 ? -21.437 2.036 4.768 1.00 76.94 100 LEU A C 1
ATOM 813 O O . LEU A 1 100 ? -22.628 1.741 4.807 1.00 76.94 100 LEU A O 1
ATOM 817 N N . GLY A 1 101 ? -20.955 3.138 5.350 1.00 74.94 101 GLY A N 1
ATOM 818 C CA . GLY A 1 101 ? -21.805 4.120 6.024 1.00 74.94 101 GLY A CA 1
ATOM 819 C C . GLY A 1 101 ? -22.866 4.718 5.095 1.00 74.94 101 GLY A C 1
ATOM 820 O O . GLY A 1 101 ? -24.004 4.903 5.516 1.00 74.94 101 GLY A O 1
ATOM 821 N N . TYR A 1 102 ? -22.541 4.940 3.815 1.00 66.38 102 TYR A N 1
ATOM 822 C CA . TYR A 1 102 ? -23.521 5.377 2.812 1.00 66.38 102 TYR A CA 1
ATOM 823 C C . TYR A 1 102 ? -24.561 4.303 2.478 1.00 66.38 102 TYR A C 1
ATOM 825 O O . TYR A 1 102 ? -25.715 4.645 2.252 1.00 66.38 102 TYR A O 1
ATOM 833 N N . ALA A 1 103 ? -24.198 3.017 2.480 1.00 69.19 103 ALA A N 1
ATOM 834 C CA . ALA A 1 103 ? -25.168 1.939 2.280 1.00 69.19 103 ALA A CA 1
ATOM 835 C C . ALA A 1 103 ? -26.174 1.867 3.442 1.00 69.19 103 ALA A C 1
ATOM 837 O O . ALA A 1 103 ? -27.375 1.745 3.221 1.00 69.19 103 ALA A O 1
ATOM 838 N N . GLU A 1 104 ? -25.701 2.019 4.682 1.00 73.94 104 GLU A N 1
ATOM 839 C CA . GLU A 1 104 ? -26.582 2.089 5.852 1.00 73.94 104 GLU A CA 1
ATOM 840 C C . GLU A 1 104 ? -27.473 3.346 5.825 1.00 73.94 104 GLU A C 1
ATOM 842 O O . GLU A 1 104 ? -28.653 3.283 6.175 1.00 73.94 104 GLU A O 1
ATOM 847 N N . LEU A 1 105 ? -26.929 4.479 5.368 1.00 72.75 105 LEU A N 1
ATOM 848 C CA . LEU A 1 105 ? -27.673 5.726 5.180 1.00 72.75 105 LEU A CA 1
ATOM 849 C C . LEU A 1 105 ? -28.761 5.588 4.102 1.00 72.75 105 LEU A C 1
ATOM 851 O O . LEU A 1 105 ? -29.895 6.004 4.330 1.00 72.75 105 LEU A O 1
ATOM 855 N N . ASN A 1 106 ? -28.438 4.970 2.963 1.00 73.38 106 ASN A N 1
ATOM 856 C CA . ASN A 1 106 ? -29.379 4.720 1.872 1.00 73.38 106 ASN A CA 1
ATOM 857 C C . ASN A 1 106 ? -30.502 3.781 2.312 1.00 73.38 106 ASN A C 1
ATOM 859 O O . ASN A 1 106 ? -31.666 4.097 2.096 1.00 73.38 106 ASN A O 1
ATOM 863 N N . ASN A 1 107 ? -30.179 2.702 3.028 1.00 79.69 107 ASN A N 1
ATOM 864 C CA . ASN A 1 107 ? -31.190 1.792 3.570 1.00 79.69 107 ASN A CA 1
ATOM 865 C C . ASN A 1 107 ? -32.146 2.510 4.540 1.00 79.69 107 ASN A C 1
ATOM 867 O O . ASN A 1 1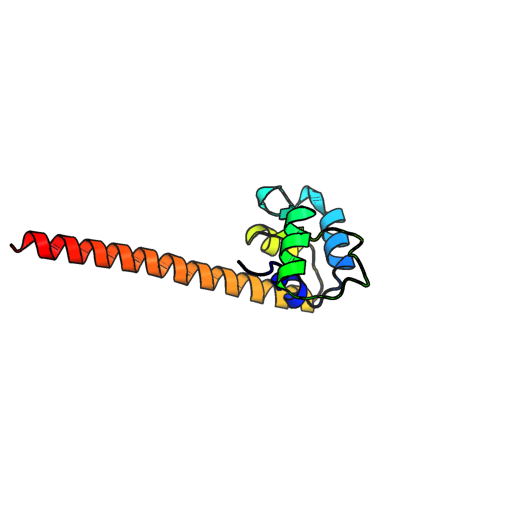07 ? -33.349 2.255 4.536 1.00 79.69 107 ASN A O 1
ATOM 871 N N . LYS A 1 108 ? -31.633 3.434 5.368 1.00 78.38 108 LYS A N 1
ATOM 872 C CA . LYS A 1 108 ? -32.478 4.262 6.245 1.00 78.38 108 LYS A CA 1
ATOM 873 C C . LYS A 1 108 ? -33.347 5.230 5.440 1.00 78.38 108 LYS A C 1
ATOM 875 O O . LYS A 1 108 ? -34.528 5.350 5.746 1.00 78.38 108 LYS A O 1
ATOM 880 N N . LEU A 1 109 ? -32.801 5.890 4.417 1.00 77.75 109 LEU A N 1
ATOM 881 C CA . LEU A 1 109 ? -33.555 6.776 3.518 1.00 77.75 109 LEU A CA 1
ATOM 882 C C . LEU A 1 109 ? -34.686 6.034 2.797 1.00 77.75 109 LEU A C 1
ATOM 884 O O . LEU A 1 109 ? -35.815 6.515 2.802 1.00 77.75 109 LEU A O 1
ATOM 888 N N . GLU A 1 110 ? -34.416 4.849 2.251 1.00 80.62 110 GLU A N 1
ATOM 889 C CA . GLU A 1 110 ? -35.428 3.999 1.615 1.00 80.62 110 GLU A CA 1
ATOM 890 C C . GLU A 1 110 ? -36.530 3.600 2.606 1.00 80.62 110 GLU A C 1
ATOM 892 O O . GLU A 1 110 ? -37.716 3.727 2.299 1.00 80.62 110 GLU A O 1
ATOM 897 N N . ALA A 1 111 ? -36.163 3.216 3.833 1.00 83.12 111 ALA A N 1
ATOM 898 C CA . ALA A 1 111 ? -37.129 2.915 4.888 1.00 83.12 111 ALA A CA 1
ATOM 899 C C . ALA A 1 111 ? -37.996 4.134 5.273 1.00 83.12 111 ALA A C 1
ATOM 901 O O . ALA A 1 111 ? -39.196 3.988 5.513 1.00 83.12 111 ALA A O 1
ATOM 902 N N . PHE A 1 112 ? -37.428 5.346 5.306 1.00 80.12 112 PHE A N 1
ATOM 903 C CA . PHE A 1 112 ? -38.193 6.577 5.544 1.00 80.12 112 PHE A CA 1
ATOM 904 C C . PHE A 1 112 ? -39.130 6.922 4.382 1.00 80.12 112 PHE A C 1
ATOM 906 O O . PHE A 1 112 ? -40.273 7.308 4.627 1.00 80.12 112 PHE A O 1
ATOM 913 N N . MET A 1 113 ? -38.680 6.749 3.136 1.00 77.12 113 MET A N 1
ATOM 914 C CA . MET A 1 113 ? -39.505 6.986 1.950 1.00 77.12 113 MET A CA 1
ATOM 915 C C . MET A 1 113 ? -40.713 6.046 1.923 1.00 77.12 113 MET A C 1
ATOM 917 O O . MET A 1 113 ? -41.826 6.508 1.702 1.00 77.12 113 MET A O 1
ATOM 921 N N . ILE A 1 114 ? -40.529 4.758 2.229 1.00 73.31 114 ILE A N 1
ATOM 922 C CA . ILE A 1 114 ? -41.621 3.770 2.282 1.00 73.31 114 ILE A CA 1
ATOM 923 C C . ILE A 1 114 ? -42.651 4.126 3.366 1.00 73.31 114 ILE A C 1
ATOM 925 O O . ILE A 1 114 ? -43.853 4.058 3.116 1.00 73.31 114 ILE A O 1
ATOM 929 N N . ASN A 1 115 ? -42.203 4.564 4.546 1.00 71.00 115 ASN A N 1
ATOM 930 C CA . ASN A 1 115 ? -43.108 4.950 5.632 1.00 71.00 115 ASN A CA 1
ATOM 931 C C . ASN A 1 115 ? -43.963 6.183 5.299 1.00 71.00 115 ASN A C 1
ATOM 933 O O . ASN A 1 115 ? -45.092 6.274 5.774 1.00 71.00 115 ASN A O 1
ATOM 937 N N . GLN A 1 116 ? -43.475 7.115 4.473 1.00 61.75 116 GLN A N 1
ATOM 938 C CA . GLN A 1 116 ? -44.281 8.260 4.031 1.00 61.75 116 GLN A CA 1
ATOM 939 C C . GLN A 1 116 ? -45.427 7.866 3.087 1.00 61.75 116 GLN A C 1
ATOM 941 O O . GLN A 1 116 ? -46.481 8.493 3.147 1.00 61.75 116 GLN A O 1
ATOM 946 N N . TYR A 1 117 ? -45.266 6.816 2.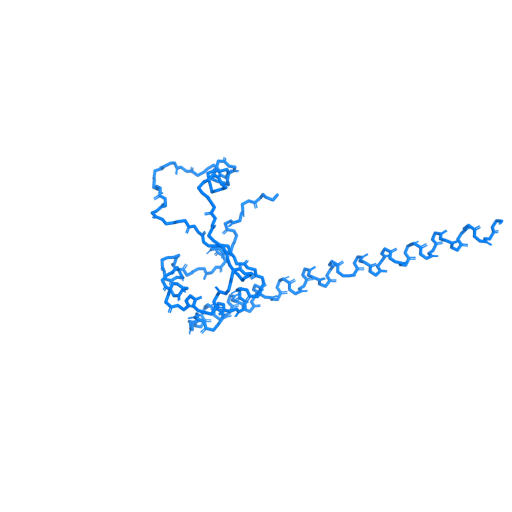275 1.00 60.69 117 TYR A N 1
ATOM 947 C CA . TYR A 1 117 ? -46.340 6.302 1.411 1.00 60.69 117 TYR A CA 1
ATOM 948 C C . TYR A 1 117 ? -47.379 5.460 2.164 1.00 60.69 117 TYR A C 1
ATOM 950 O O . TYR A 1 117 ? -48.482 5.279 1.665 1.00 60.69 117 TYR A O 1
ATOM 958 N N . ALA A 1 118 ? -47.055 4.955 3.359 1.00 55.47 118 ALA A N 1
ATOM 959 C CA . ALA A 1 118 ? -47.972 4.153 4.176 1.00 55.47 118 ALA A CA 1
ATOM 960 C C . ALA A 1 118 ? -48.931 4.990 5.052 1.00 55.47 118 ALA A C 1
ATOM 962 O O . ALA A 1 118 ? -49.819 4.427 5.689 1.00 55.47 118 ALA A O 1
ATOM 963 N N . ILE A 1 119 ? -48.736 6.314 5.125 1.00 54.28 119 ILE A N 1
ATOM 964 C CA . ILE A 1 119 ? -49.531 7.249 5.950 1.00 54.28 119 ILE A CA 1
ATOM 965 C C . ILE A 1 119 ? -50.522 8.070 5.086 1.00 54.28 119 ILE A C 1
ATOM 967 O O . ILE A 1 119 ? -51.275 8.887 5.615 1.00 54.28 119 ILE A O 1
ATOM 971 N N . GLN A 1 120 ? -50.561 7.839 3.768 1.00 46.25 120 GLN A N 1
ATOM 972 C CA . GLN A 1 120 ? -51.594 8.360 2.860 1.00 46.25 120 GLN A CA 1
ATOM 973 C C . GLN A 1 120 ? -52.685 7.328 2.582 1.00 46.25 120 GLN A C 1
ATOM 975 O O . GLN A 1 120 ? -52.348 6.131 2.452 1.00 46.25 120 GLN A O 1
#

InterPro domains:
  IPR018873 KilA-N, DNA-binding domain [PF10543] (9-75)

Organism: NCBI:txid1346286

Radius of gyration: 20.0 Å; chains: 1; bounding box: 65×33×32 Å

Secondary structure (DSSP, 8-state):
---TTHHHHHH-S-HHHHHHHHHHTGGG--TTTEEEPPHHHHHHHHHTTT--SSS--SSPPEEE-HHHHHHHHHH---HHHHHHHHHHHHHHHHHHHHHHHHHHHHHHHHHHHHHHHT--